Protein AF-A0A7C7VS49-F1 (afdb_monomer_lite)

Secondary structure (DSSP, 8-state):
-PPPPTTPPS-TTSS----EEEEEE-TT-SEEEEEEE-SS-BPP-EEEEE-SS-EEEEEEEE-SSSS-EEEEEEETTS-EEEEEESSSB-PPEEEES-S----

Structure (mmCIF, N/CA/C/O backbone):
data_AF-A0A7C7VS49-F1
#
_entry.id   AF-A0A7C7VS49-F1
#
loop_
_atom_site.group_PDB
_atom_site.id
_atom_site.type_symbol
_atom_site.label_atom_id
_atom_site.label_alt_id
_atom_site.label_comp_id
_atom_site.label_asym_id
_atom_site.label_entity_id
_atom_site.label_seq_id
_atom_site.pdbx_PDB_ins_code
_atom_site.Cartn_x
_atom_site.Cartn_y
_atom_site.Cartn_z
_atom_site.occupancy
_atom_site.B_iso_or_equiv
_atom_site.auth_seq_id
_atom_site.auth_comp_id
_atom_site.auth_asym_id
_atom_site.auth_atom_id
_atom_site.pdbx_PDB_model_num
ATOM 1 N N . MET A 1 1 ? 16.062 -35.228 -20.246 1.00 41.88 1 MET A N 1
ATOM 2 C CA . MET A 1 1 ? 14.637 -34.836 -20.194 1.00 41.88 1 MET A CA 1
ATOM 3 C C . MET A 1 1 ? 14.265 -34.765 -18.729 1.00 41.88 1 MET A C 1
ATOM 5 O O . MET A 1 1 ? 13.938 -35.779 -18.126 1.00 41.88 1 MET A O 1
ATOM 9 N N . THR A 1 2 ? 14.494 -33.605 -18.126 1.00 45.91 2 THR A N 1
ATOM 10 C CA . THR A 1 2 ? 14.295 -33.410 -16.690 1.00 45.91 2 THR A CA 1
ATOM 11 C C . THR A 1 2 ? 12.873 -32.912 -16.506 1.00 45.91 2 THR A C 1
ATOM 13 O O . THR A 1 2 ? 12.497 -31.889 -17.072 1.00 45.91 2 THR A O 1
ATOM 16 N N . TRP A 1 3 ? 12.071 -33.706 -15.808 1.00 44.41 3 TRP A N 1
ATOM 17 C CA . TRP A 1 3 ? 10.691 -33.394 -15.470 1.00 44.41 3 TRP A CA 1
ATOM 18 C C . TRP A 1 3 ? 10.633 -32.085 -14.677 1.00 44.41 3 TRP A C 1
ATOM 20 O O . TRP A 1 3 ? 11.247 -31.989 -13.616 1.00 44.41 3 TRP A O 1
ATOM 30 N N . LEU A 1 4 ? 9.918 -31.094 -15.214 1.00 44.78 4 LEU A N 1
ATOM 31 C CA . LEU A 1 4 ? 9.607 -29.831 -14.547 1.00 44.78 4 LEU A CA 1
ATOM 32 C C . LEU A 1 4 ? 8.751 -30.151 -13.314 1.00 44.78 4 LEU A C 1
ATOM 34 O O . LEU A 1 4 ? 7.676 -30.744 -13.453 1.00 44.78 4 LEU A O 1
ATOM 38 N N . ARG A 1 5 ? 9.240 -29.833 -12.113 1.00 53.00 5 ARG A N 1
ATOM 39 C CA . ARG A 1 5 ? 8.458 -30.006 -10.889 1.00 53.00 5 ARG A CA 1
ATOM 40 C C . ARG A 1 5 ? 7.480 -28.842 -10.796 1.00 53.00 5 ARG A C 1
ATOM 42 O O . ARG A 1 5 ? 7.854 -27.687 -10.937 1.00 53.00 5 ARG A O 1
ATOM 49 N N . LEU A 1 6 ? 6.212 -29.161 -10.559 1.00 55.69 6 LEU A N 1
ATOM 50 C CA . LEU A 1 6 ? 5.140 -28.175 -10.391 1.00 55.69 6 LEU A CA 1
ATOM 51 C C . LEU A 1 6 ? 5.306 -27.333 -9.104 1.00 55.69 6 LEU A C 1
ATOM 53 O O . LEU A 1 6 ? 4.597 -26.349 -8.929 1.00 55.69 6 LEU A O 1
ATOM 57 N N . ASP A 1 7 ? 6.262 -27.705 -8.248 1.00 64.62 7 ASP A N 1
ATOM 58 C CA . ASP A 1 7 ? 6.555 -27.077 -6.956 1.00 64.62 7 ASP A CA 1
ATOM 59 C C . ASP A 1 7 ? 7.879 -26.297 -6.946 1.00 64.62 7 ASP A C 1
ATOM 61 O O . ASP A 1 7 ? 8.385 -25.968 -5.872 1.00 64.62 7 ASP A O 1
ATOM 65 N N . ASP A 1 8 ? 8.469 -26.014 -8.111 1.00 60.19 8 ASP A N 1
ATOM 66 C CA . ASP A 1 8 ? 9.637 -25.139 -8.153 1.00 60.19 8 ASP A CA 1
ATOM 67 C C . ASP A 1 8 ? 9.184 -23.727 -7.724 1.00 60.19 8 ASP A C 1
ATOM 69 O O . ASP A 1 8 ? 8.312 -23.136 -8.379 1.00 60.19 8 ASP A O 1
ATOM 73 N N . PRO A 1 9 ? 9.702 -23.178 -6.602 1.00 57.78 9 PRO A N 1
ATOM 74 C CA . PRO A 1 9 ? 9.416 -21.799 -6.241 1.00 57.78 9 PRO A CA 1
ATOM 75 C C . PRO A 1 9 ? 9.854 -20.903 -7.406 1.00 57.78 9 PRO A C 1
ATOM 77 O O . PRO A 1 9 ? 10.771 -21.277 -8.146 1.00 57.78 9 PRO A O 1
ATOM 80 N N . PRO A 1 10 ? 9.198 -19.746 -7.620 1.00 57.97 10 PRO A N 1
ATOM 81 C CA . PRO A 1 10 ? 9.603 -18.826 -8.675 1.00 57.97 10 PRO A CA 1
ATOM 82 C C . PRO A 1 10 ? 11.119 -18.637 -8.611 1.00 57.97 10 PRO A C 1
ATOM 84 O O . PRO A 1 10 ? 11.641 -18.333 -7.542 1.00 57.97 10 PRO A O 1
ATOM 87 N N . GLN A 1 11 ? 11.797 -18.908 -9.732 1.00 56.66 11 GLN A N 1
ATOM 88 C CA . GLN A 1 11 ? 13.253 -18.923 -9.826 1.00 56.66 11 GLN A CA 1
ATOM 89 C C . GLN A 1 11 ? 13.810 -17.637 -9.209 1.00 56.66 11 GLN A C 1
ATOM 91 O O . GLN A 1 11 ? 13.666 -16.552 -9.768 1.00 56.66 11 GLN A O 1
ATOM 96 N N . GLU A 1 12 ? 14.438 -17.777 -8.047 1.00 55.50 12 GLU A N 1
ATOM 97 C CA . GLU A 1 12 ? 14.981 -16.671 -7.253 1.00 55.50 12 GLU A CA 1
ATOM 98 C C . GLU A 1 12 ? 16.209 -16.007 -7.907 1.00 55.50 12 GLU A C 1
ATOM 100 O O . GLU A 1 12 ? 16.605 -14.918 -7.506 1.00 55.50 12 GLU A O 1
ATOM 105 N N . ASP A 1 13 ? 16.700 -16.595 -9.006 1.00 55.03 13 ASP A N 1
ATOM 106 C CA . ASP A 1 13 ? 17.758 -16.070 -9.881 1.00 55.03 13 ASP A CA 1
ATOM 107 C C . ASP A 1 13 ? 17.238 -15.441 -11.193 1.00 55.03 13 ASP A C 1
ATOM 109 O O . ASP A 1 13 ? 17.997 -15.232 -12.144 1.00 55.03 13 ASP A O 1
ATOM 113 N N . ALA A 1 14 ? 15.945 -15.121 -11.295 1.00 51.75 14 ALA A N 1
ATOM 114 C CA . ALA A 1 14 ? 15.397 -14.393 -12.441 1.00 51.75 14 ALA A CA 1
ATOM 115 C C . ALA A 1 14 ? 15.617 -12.869 -12.314 1.00 51.75 14 ALA A C 1
ATOM 117 O O . ALA A 1 14 ? 14.668 -12.090 -12.270 1.00 51.75 14 ALA A O 1
ATOM 118 N N . GLY A 1 15 ? 16.889 -12.462 -12.308 1.00 48.06 15 GLY A N 1
ATOM 119 C CA . GLY A 1 15 ? 17.339 -11.080 -12.486 1.00 48.06 15 GLY A CA 1
ATOM 120 C C . GLY A 1 15 ? 17.379 -10.255 -11.202 1.00 48.06 15 GLY A C 1
ATOM 121 O O . GLY A 1 15 ? 16.432 -10.253 -10.421 1.00 48.06 15 GLY A O 1
ATOM 122 N N . ASP A 1 16 ? 18.476 -9.517 -11.012 1.00 58.03 16 ASP A N 1
ATOM 123 C CA . ASP A 1 16 ? 18.596 -8.480 -9.986 1.00 58.03 16 ASP A CA 1
ATOM 124 C C . ASP A 1 16 ? 17.291 -7.682 -9.896 1.00 58.03 16 ASP A C 1
ATOM 126 O O . ASP A 1 16 ? 16.890 -7.015 -10.859 1.00 58.03 16 ASP A O 1
ATOM 130 N N . VAL A 1 17 ? 16.614 -7.751 -8.744 1.00 56.41 17 VAL A N 1
ATOM 131 C CA . VAL A 1 17 ? 15.433 -6.929 -8.478 1.00 56.41 17 VAL A CA 1
ATOM 132 C C . VAL A 1 17 ? 15.899 -5.477 -8.489 1.00 56.41 17 VAL A C 1
ATOM 134 O O . VAL A 1 17 ? 16.399 -4.940 -7.503 1.00 56.41 17 VAL A O 1
ATOM 137 N N . THR A 1 18 ? 15.771 -4.836 -9.645 1.00 69.94 18 THR A N 1
ATOM 138 C CA . THR A 1 18 ? 16.280 -3.482 -9.892 1.00 69.94 18 THR A CA 1
ATOM 139 C C . THR A 1 18 ? 15.420 -2.435 -9.187 1.00 69.94 18 THR A C 1
ATOM 141 O O . THR A 1 18 ? 15.848 -1.295 -9.017 1.00 69.94 18 THR A O 1
ATOM 144 N N . MET A 1 19 ? 14.212 -2.816 -8.750 1.00 80.12 19 MET A N 1
ATOM 145 C CA . MET A 1 19 ? 13.273 -1.935 -8.067 1.00 80.12 19 MET A CA 1
ATOM 146 C C . MET A 1 19 ? 12.591 -2.600 -6.872 1.00 80.12 19 MET A C 1
ATOM 148 O O . MET A 1 19 ? 11.973 -3.652 -7.002 1.00 80.12 19 MET A O 1
ATOM 152 N N . THR A 1 20 ? 12.626 -1.921 -5.725 1.00 90.25 20 THR A N 1
ATOM 153 C CA . THR A 1 20 ? 11.970 -2.351 -4.478 1.00 90.25 20 THR A CA 1
ATOM 154 C C . THR A 1 20 ? 11.061 -1.241 -3.969 1.00 90.25 20 THR A C 1
ATOM 156 O O . THR A 1 20 ? 11.404 -0.065 -4.063 1.00 90.25 20 THR A O 1
ATOM 159 N N . MET A 1 21 ? 9.915 -1.594 -3.386 1.00 93.19 21 MET A N 1
ATOM 160 C CA . MET A 1 21 ? 9.011 -0.631 -2.757 1.00 93.19 21 MET A CA 1
ATOM 161 C C . MET A 1 21 ? 8.895 -0.886 -1.255 1.00 93.19 21 MET A C 1
ATOM 163 O O . MET A 1 21 ? 8.549 -1.986 -0.828 1.00 93.19 21 MET A O 1
ATOM 167 N N . LEU A 1 22 ? 9.120 0.158 -0.459 1.00 95.69 22 LEU A N 1
ATOM 168 C CA . LEU A 1 22 ? 8.793 0.176 0.964 1.00 95.69 22 LEU A CA 1
ATOM 169 C C . LEU A 1 22 ? 7.447 0.871 1.144 1.00 95.69 22 LEU A C 1
ATOM 171 O O . LEU A 1 22 ? 7.303 2.012 0.713 1.00 95.69 22 LEU A O 1
ATOM 175 N N . VAL A 1 23 ? 6.494 0.224 1.816 1.00 97.00 23 VAL A N 1
ATOM 176 C CA . VAL A 1 23 ? 5.185 0.808 2.149 1.00 97.00 23 VAL A CA 1
ATOM 177 C C . VAL A 1 23 ? 5.039 0.894 3.665 1.00 97.00 23 VAL A C 1
ATOM 179 O O . VAL A 1 23 ? 5.330 -0.065 4.376 1.00 97.00 23 VAL A O 1
ATOM 182 N N . TYR A 1 24 ? 4.610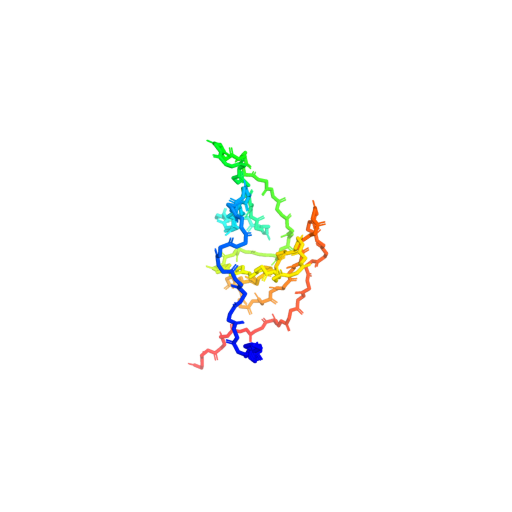 2.047 4.176 1.00 96.94 24 TYR A N 1
ATOM 183 C CA . TYR A 1 24 ? 4.61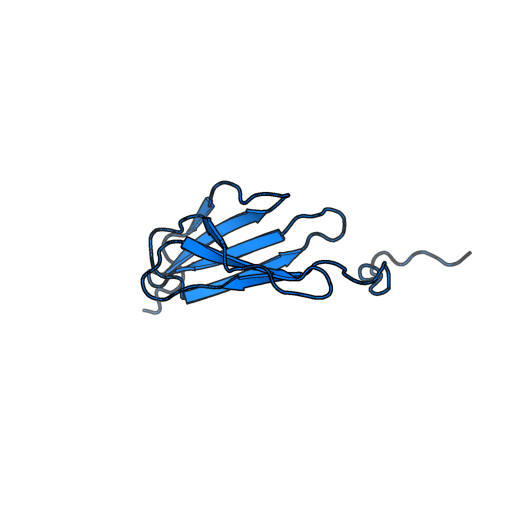5 2.335 5.609 1.00 96.94 24 TYR A CA 1
ATOM 184 C C . TYR A 1 24 ? 3.516 3.320 6.023 1.00 96.94 24 TYR A C 1
ATOM 186 O O . TYR A 1 24 ? 2.977 4.076 5.219 1.00 96.94 24 TYR A O 1
ATOM 194 N N . GLY A 1 25 ? 3.169 3.315 7.309 1.00 95.81 25 GLY A N 1
ATOM 195 C CA . GLY A 1 25 ? 2.275 4.309 7.903 1.00 95.81 25 GLY A CA 1
ATOM 196 C C . GLY A 1 25 ? 3.035 5.520 8.443 1.00 95.81 25 GLY A C 1
ATOM 197 O O . GLY A 1 25 ? 4.177 5.399 8.884 1.00 95.81 25 GLY A O 1
ATOM 198 N N . ARG A 1 26 ? 2.378 6.683 8.481 1.00 94.56 26 ARG A N 1
ATOM 199 C CA . ARG A 1 26 ? 2.851 7.866 9.217 1.00 94.56 26 ARG A CA 1
ATOM 200 C C . ARG A 1 26 ? 1.865 8.233 10.323 1.00 94.56 26 ARG A C 1
ATOM 202 O O . ARG A 1 26 ? 0.658 8.024 10.198 1.00 94.56 26 ARG A O 1
ATOM 209 N N . ARG A 1 27 ? 2.383 8.771 11.431 1.00 93.38 27 ARG A N 1
ATOM 210 C CA . ARG A 1 27 ? 1.555 9.184 12.572 1.00 93.38 27 ARG A CA 1
ATOM 211 C C . ARG A 1 27 ? 0.581 10.280 12.137 1.00 93.38 27 ARG A C 1
ATOM 213 O O . A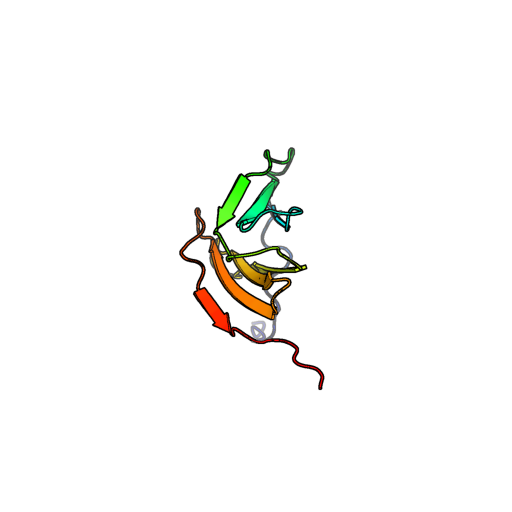RG A 1 27 ? 0.996 11.230 11.486 1.00 93.38 27 ARG A O 1
ATOM 220 N N . ASN A 1 28 ? -0.685 10.153 12.537 1.00 91.19 28 ASN A N 1
ATOM 221 C CA . ASN A 1 28 ? -1.761 11.096 12.212 1.00 91.19 28 ASN A CA 1
ATOM 222 C C . ASN A 1 28 ? -2.028 11.291 10.706 1.00 91.19 28 ASN A C 1
ATOM 224 O O . ASN A 1 28 ? -2.627 12.294 10.329 1.00 91.19 28 ASN A O 1
ATOM 228 N N . VAL A 1 29 ? -1.635 10.339 9.852 1.00 94.12 29 VAL A N 1
ATOM 229 C CA . VAL A 1 29 ? -1.977 10.359 8.424 1.00 94.12 29 VAL A CA 1
ATOM 230 C C . VAL A 1 29 ? -2.938 9.221 8.102 1.00 94.12 29 VAL A C 1
ATOM 232 O O . VAL A 1 29 ? -2.795 8.104 8.601 1.00 94.12 29 VAL A O 1
ATOM 235 N N . ALA A 1 30 ? -3.954 9.532 7.296 1.00 92.31 30 ALA A N 1
ATOM 236 C CA . ALA A 1 30 ? -4.965 8.575 6.867 1.00 92.31 30 ALA A CA 1
ATOM 237 C C . ALA A 1 30 ? -4.561 7.795 5.607 1.00 92.31 30 ALA A C 1
ATOM 239 O O . ALA A 1 30 ? -5.230 6.820 5.288 1.00 92.31 30 ALA A O 1
ATOM 240 N N . GLY A 1 31 ? -3.513 8.207 4.889 1.00 93.62 31 GLY A N 1
ATOM 241 C CA . GLY A 1 31 ? -2.911 7.466 3.781 1.00 93.62 31 GLY A CA 1
ATOM 242 C C . GLY A 1 31 ? -1.666 6.688 4.207 1.00 93.62 31 GLY A C 1
ATOM 243 O O . GLY A 1 31 ? -0.950 7.084 5.131 1.00 93.62 31 GLY A O 1
ATOM 244 N N . PHE A 1 32 ? -1.397 5.571 3.530 1.00 96.44 32 PHE A N 1
ATOM 245 C CA . PHE A 1 32 ? -0.071 4.954 3.599 1.00 96.44 32 PHE A CA 1
ATOM 246 C C . PHE A 1 32 ? 0.904 5.753 2.740 1.00 96.44 32 PHE A C 1
ATOM 248 O O . PHE A 1 32 ? 0.500 6.406 1.783 1.00 96.44 32 PHE A O 1
ATOM 255 N N . TYR A 1 33 ? 2.184 5.687 3.073 1.00 97.31 33 TYR A N 1
ATOM 256 C CA . TYR A 1 33 ? 3.266 6.233 2.268 1.00 97.31 33 TYR A CA 1
ATOM 257 C C . TYR A 1 33 ? 4.062 5.111 1.632 1.00 97.31 33 TYR A C 1
ATOM 259 O O . TYR A 1 33 ? 4.066 3.981 2.124 1.00 97.31 33 TYR A O 1
ATOM 267 N N . TYR A 1 34 ? 4.758 5.442 0.553 1.00 97.19 34 TYR A N 1
ATOM 268 C CA . TYR A 1 34 ? 5.689 4.534 -0.082 1.00 97.19 34 TYR A CA 1
ATOM 269 C C . TYR A 1 34 ? 6.917 5.258 -0.631 1.00 97.19 34 TYR A C 1
ATOM 271 O O . TYR A 1 34 ? 6.865 6.441 -0.969 1.00 97.19 34 TYR A O 1
ATOM 279 N N . SER A 1 35 ? 8.024 4.527 -0.705 1.00 97.19 35 SER A N 1
ATOM 280 C CA . SER A 1 35 ? 9.271 4.954 -1.341 1.00 97.19 35 SER A CA 1
ATOM 281 C C . SER A 1 35 ? 9.761 3.844 -2.261 1.00 97.19 35 SER A C 1
ATOM 283 O O . SER A 1 35 ? 9.583 2.662 -1.955 1.00 97.19 35 SER A O 1
ATOM 285 N N . ILE A 1 36 ? 10.363 4.224 -3.385 1.00 94.06 36 ILE A N 1
ATOM 286 C CA . ILE A 1 36 ? 10.875 3.297 -4.397 1.00 94.06 36 ILE A CA 1
ATOM 287 C C . ILE A 1 36 ? 12.399 3.370 -4.393 1.00 94.06 36 ILE A C 1
ATOM 289 O O . ILE A 1 36 ? 12.971 4.453 -4.501 1.00 94.06 36 ILE A O 1
ATOM 293 N N . TRP A 1 37 ? 13.044 2.218 -4.258 1.00 93.31 37 TRP A N 1
ATOM 294 C CA . TRP A 1 37 ? 14.463 2.034 -4.523 1.00 93.31 37 TRP A CA 1
ATOM 295 C C . TRP A 1 37 ? 14.642 1.730 -6.003 1.00 93.31 37 TRP A C 1
ATOM 297 O O . TRP A 1 37 ? 13.939 0.871 -6.530 1.00 93.31 37 TRP A O 1
ATOM 307 N N . ASN A 1 38 ? 15.574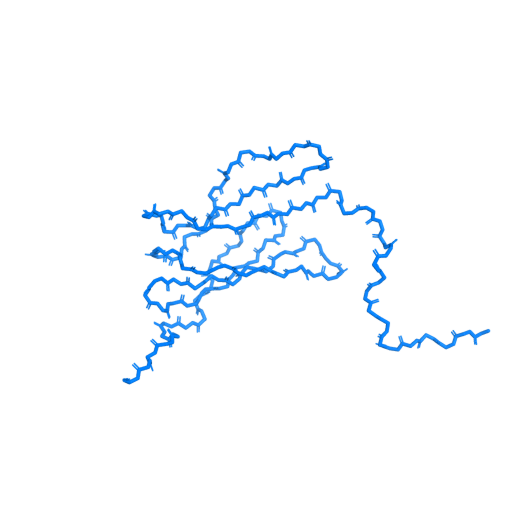 2.411 -6.661 1.00 89.62 38 ASN A N 1
ATOM 308 C CA . ASN A 1 38 ? 15.854 2.241 -8.092 1.00 89.62 38 ASN A CA 1
ATOM 309 C C . ASN A 1 38 ? 17.149 1.457 -8.384 1.00 89.62 38 ASN A C 1
ATOM 311 O O . ASN A 1 38 ? 17.639 1.502 -9.509 1.00 89.62 38 ASN A O 1
ATOM 315 N N . GLY A 1 39 ? 17.749 0.828 -7.369 1.00 88.88 39 GLY A N 1
ATOM 316 C CA . GLY A 1 39 ? 19.067 0.195 -7.471 1.00 88.88 39 GLY A CA 1
ATOM 317 C C . GLY A 1 39 ? 20.215 1.040 -6.906 1.00 88.88 39 GLY A C 1
ATOM 318 O O . GLY A 1 39 ? 21.302 0.511 -6.692 1.00 88.88 39 GLY A O 1
ATOM 319 N N . SER A 1 40 ? 20.012 2.334 -6.636 1.00 90.12 40 SER A N 1
ATOM 320 C CA . SER A 1 40 ? 21.073 3.223 -6.120 1.00 90.12 40 SER A CA 1
ATOM 321 C C . SER A 1 40 ? 20.604 4.272 -5.115 1.00 90.12 40 SER A C 1
ATOM 323 O O . SER A 1 40 ? 21.358 4.633 -4.211 1.00 90.12 40 SER A O 1
ATOM 325 N N . THR A 1 41 ? 19.378 4.777 -5.247 1.00 93.50 41 THR A N 1
ATOM 326 C CA . THR A 1 41 ? 18.795 5.764 -4.336 1.00 93.50 41 THR A CA 1
ATOM 327 C C . THR A 1 41 ? 17.331 5.456 -4.042 1.00 93.50 41 THR A C 1
ATOM 329 O O . THR A 1 41 ? 16.614 4.854 -4.846 1.00 93.50 41 THR A O 1
ATOM 332 N N . TRP A 1 42 ? 16.881 5.875 -2.859 1.00 96.62 42 TRP A N 1
ATOM 333 C CA . TRP A 1 42 ? 15.462 5.903 -2.518 1.00 96.62 42 TRP A CA 1
ATOM 334 C C . TRP A 1 42 ? 14.821 7.178 -3.063 1.00 96.62 42 TRP A C 1
ATOM 336 O O . TRP A 1 42 ? 15.411 8.256 -2.988 1.00 96.62 42 TRP A O 1
ATOM 346 N N . SER A 1 43 ? 13.590 7.065 -3.558 1.00 96.44 43 SER A N 1
ATOM 347 C CA . SER A 1 43 ? 12.739 8.221 -3.826 1.00 96.44 43 SER A CA 1
ATOM 348 C C . SER A 1 43 ? 12.355 8.942 -2.532 1.00 96.44 43 SER A C 1
ATOM 350 O O . SER A 1 43 ? 12.359 8.360 -1.441 1.00 96.44 43 SER A O 1
ATOM 352 N N . GLU A 1 44 ? 11.875 10.178 -2.664 1.00 97.62 44 GLU A N 1
ATOM 353 C CA . GLU A 1 44 ? 11.091 10.797 -1.598 1.00 97.62 44 GLU A CA 1
ATOM 354 C C . GLU A 1 44 ? 9.863 9.939 -1.245 1.00 97.62 44 GLU A C 1
ATOM 356 O O . GLU A 1 44 ? 9.394 9.107 -2.032 1.00 97.62 44 GLU A O 1
ATOM 361 N N . GLY A 1 45 ? 9.356 10.120 -0.024 1.00 96.69 45 GLY A N 1
ATOM 362 C CA . GLY A 1 45 ? 8.153 9.436 0.435 1.00 96.69 45 GLY A CA 1
ATOM 363 C C . GLY A 1 45 ? 6.908 10.023 -0.219 1.00 96.69 45 GLY A C 1
ATOM 364 O O . GLY A 1 45 ? 6.524 11.146 0.098 1.00 96.69 45 GLY A O 1
ATOM 365 N N . MET A 1 46 ? 6.254 9.236 -1.064 1.00 96.62 46 MET A N 1
ATOM 366 C CA . MET A 1 46 ? 5.007 9.588 -1.738 1.00 96.62 46 MET A CA 1
ATOM 367 C C . MET A 1 46 ? 3.809 9.089 -0.938 1.00 96.62 46 MET A C 1
ATOM 369 O O . MET A 1 46 ? 3.852 8.005 -0.352 1.00 96.62 46 MET A O 1
ATOM 373 N N . GLU A 1 47 ? 2.728 9.864 -0.918 1.00 95.00 47 GLU A N 1
ATOM 374 C CA . GLU A 1 47 ? 1.472 9.403 -0.334 1.00 95.00 47 GLU A CA 1
ATOM 375 C C . GLU A 1 47 ? 0.761 8.466 -1.315 1.00 95.00 47 GLU A C 1
ATOM 377 O O . GLU A 1 47 ? 0.610 8.758 -2.501 1.00 95.00 47 GLU A O 1
ATOM 382 N N . GLY A 1 48 ? 0.358 7.307 -0.813 1.00 93.69 48 GLY A N 1
ATOM 383 C CA . GLY A 1 48 ? -0.495 6.365 -1.510 1.00 93.69 48 GLY A CA 1
ATOM 384 C C . GLY A 1 48 ? -1.964 6.715 -1.313 1.00 93.69 48 GLY A C 1
ATOM 385 O O . GLY A 1 48 ? -2.394 7.855 -1.475 1.00 93.69 48 GLY A O 1
ATOM 386 N N . ARG A 1 49 ? -2.777 5.711 -0.986 1.00 95.06 49 ARG A N 1
ATOM 387 C CA . ARG A 1 49 ? -4.232 5.879 -0.918 1.00 95.06 49 ARG A CA 1
ATOM 388 C C . ARG A 1 49 ? -4.728 5.990 0.509 1.00 95.06 49 ARG A C 1
ATOM 390 O O . ARG A 1 49 ? -4.209 5.361 1.430 1.00 95.06 49 ARG A O 1
ATOM 397 N N . ASN A 1 50 ? -5.786 6.779 0.664 1.00 93.31 50 ASN A N 1
ATOM 398 C CA . ASN A 1 50 ? -6.453 6.987 1.937 1.00 93.31 50 ASN A CA 1
ATOM 399 C C . ASN A 1 50 ? -7.123 5.683 2.414 1.00 93.31 50 ASN A C 1
ATOM 401 O O . ASN A 1 50 ? -7.817 5.007 1.655 1.00 93.31 50 ASN A O 1
ATOM 405 N N . VAL A 1 51 ? -6.911 5.342 3.683 1.00 93.00 51 VAL A N 1
ATOM 406 C CA . VAL A 1 51 ? -7.482 4.193 4.403 1.00 93.00 51 VAL A CA 1
ATOM 407 C C . VAL A 1 51 ? -8.287 4.649 5.626 1.00 93.00 51 VAL A C 1
ATOM 409 O O . VAL A 1 51 ? -8.441 3.943 6.623 1.00 93.00 51 VAL A O 1
ATOM 412 N N . SER A 1 52 ? -8.866 5.846 5.554 1.00 89.19 52 SER A N 1
ATOM 413 C CA . SER A 1 52 ? -9.774 6.509 6.503 1.00 89.19 52 SER A CA 1
ATOM 414 C C . SER A 1 52 ? -9.204 6.937 7.859 1.00 89.19 52 SER A C 1
ATOM 416 O O . SER A 1 52 ? -9.820 7.762 8.532 1.00 89.19 52 SER A O 1
ATOM 418 N N . THR A 1 53 ? -8.102 6.352 8.328 1.00 92.06 53 THR A N 1
ATOM 419 C CA . THR A 1 53 ? -7.575 6.594 9.680 1.00 92.06 53 THR A CA 1
ATOM 420 C C . THR A 1 53 ? -6.145 6.070 9.820 1.00 92.06 53 THR A C 1
ATOM 422 O O . THR A 1 53 ? -5.571 5.608 8.838 1.00 92.06 53 THR A O 1
ATOM 425 N N . GLN A 1 54 ? -5.561 6.156 11.019 1.00 94.75 54 GLN A N 1
ATOM 426 C CA . GLN A 1 54 ? -4.149 5.875 11.220 1.00 94.75 54 GLN A CA 1
ATOM 427 C C . GLN A 1 54 ? -3.832 4.401 10.964 1.00 94.75 54 GLN A C 1
ATOM 429 O O . GLN A 1 54 ? -4.543 3.489 11.390 1.00 94.75 54 GLN A O 1
ATOM 434 N N . ILE A 1 55 ? -2.720 4.178 10.279 1.00 95.19 55 ILE A N 1
ATOM 435 C CA . ILE A 1 55 ? -2.218 2.849 9.961 1.00 95.19 55 ILE A CA 1
ATOM 436 C C . ILE A 1 55 ? -1.533 2.249 11.181 1.00 95.19 55 ILE A C 1
ATOM 438 O O . ILE A 1 55 ? -0.736 2.908 11.848 1.00 95.19 55 ILE A O 1
ATOM 442 N N . ARG A 1 56 ? -1.839 0.978 11.445 1.00 94.12 56 ARG A N 1
ATOM 443 C CA . ARG A 1 56 ? -1.194 0.178 12.485 1.00 94.12 56 ARG A CA 1
ATOM 444 C C . ARG A 1 56 ? -0.251 -0.866 11.898 1.00 94.12 56 ARG A C 1
ATOM 446 O O . ARG A 1 56 ? 0.843 -1.025 12.418 1.00 94.12 56 ARG A O 1
ATOM 453 N N . TRP A 1 57 ? -0.664 -1.537 10.824 1.00 94.44 57 TRP A N 1
ATOM 454 C CA . TRP A 1 57 ? 0.159 -2.523 10.122 1.00 94.44 57 TRP A CA 1
ATOM 455 C C . TRP A 1 57 ? -0.004 -2.390 8.613 1.00 94.44 57 TRP A C 1
ATOM 457 O O . TRP A 1 57 ? -1.100 -2.096 8.131 1.00 94.44 57 TRP A O 1
ATOM 467 N N . VAL A 1 58 ? 1.080 -2.648 7.886 1.00 95.75 58 VAL A N 1
ATOM 468 C CA . VAL A 1 58 ? 1.087 -2.797 6.429 1.00 95.75 58 VAL A CA 1
ATOM 469 C C . VAL A 1 58 ? 1.836 -4.075 6.091 1.00 95.75 58 VAL A C 1
ATOM 471 O O . VAL A 1 58 ? 2.876 -4.351 6.684 1.00 95.75 58 VAL A O 1
ATOM 474 N N . VAL A 1 59 ? 1.302 -4.841 5.148 1.00 96.06 59 VAL A N 1
ATOM 475 C CA . VAL A 1 59 ? 1.964 -6.003 4.552 1.00 96.06 59 VAL A CA 1
ATOM 476 C C . VAL A 1 59 ? 1.876 -5.862 3.042 1.00 96.06 59 VAL A C 1
ATOM 478 O O . VAL A 1 59 ? 0.828 -5.471 2.526 1.00 96.06 59 VAL A O 1
ATOM 481 N N . THR A 1 60 ? 2.958 -6.178 2.340 1.00 95.62 60 THR A N 1
ATOM 482 C CA . THR A 1 60 ? 3.006 -6.178 0.878 1.00 95.62 60 THR A CA 1
ATOM 483 C C . THR A 1 60 ? 3.322 -7.564 0.337 1.00 95.62 60 THR A C 1
ATOM 485 O O . THR A 1 60 ? 4.050 -8.336 0.958 1.00 95.62 60 THR A O 1
ATOM 488 N N . ALA A 1 61 ? 2.769 -7.870 -0.832 1.00 93.19 61 ALA A N 1
ATOM 489 C CA . ALA A 1 61 ? 3.100 -9.054 -1.611 1.00 93.19 61 ALA A CA 1
ATOM 490 C C . ALA A 1 61 ? 3.246 -8.663 -3.084 1.00 93.19 61 ALA A C 1
ATOM 492 O O . ALA A 1 61 ? 2.459 -7.863 -3.593 1.00 93.19 61 ALA A O 1
ATOM 493 N N . THR A 1 62 ? 4.246 -9.216 -3.761 1.00 89.25 62 THR A N 1
ATOM 494 C CA . THR A 1 62 ? 4.454 -9.048 -5.202 1.00 89.25 62 THR A CA 1
ATOM 495 C C . THR A 1 62 ? 3.818 -10.202 -5.964 1.00 89.25 62 THR A C 1
ATOM 497 O O . THR A 1 62 ? 3.702 -11.320 -5.458 1.00 89.25 62 THR A O 1
ATOM 500 N N . THR A 1 63 ? 3.396 -9.946 -7.199 1.00 82.44 63 THR A N 1
ATOM 501 C CA . THR A 1 63 ? 3.005 -11.023 -8.115 1.00 82.44 63 THR A CA 1
ATOM 502 C C . THR A 1 63 ? 4.227 -11.569 -8.857 1.00 82.44 63 THR A C 1
ATOM 504 O O . THR A 1 63 ? 5.038 -10.774 -9.322 1.00 82.44 63 THR A O 1
ATOM 507 N N . PRO A 1 64 ? 4.352 -12.894 -9.052 1.00 76.88 64 PRO A N 1
ATOM 508 C CA . PRO A 1 64 ? 5.532 -13.486 -9.690 1.00 76.88 64 PRO A CA 1
ATOM 509 C C . PRO A 1 64 ? 5.633 -13.199 -11.196 1.00 76.88 64 PRO A C 1
ATOM 511 O O . PRO A 1 64 ? 6.712 -13.277 -11.766 1.00 76.88 64 PRO A O 1
ATOM 514 N N . ASN A 1 65 ? 4.516 -12.886 -11.858 1.00 81.56 65 ASN A N 1
ATOM 515 C CA . ASN A 1 65 ? 4.426 -12.764 -13.318 1.00 81.56 65 ASN A CA 1
ATOM 516 C C . ASN A 1 65 ? 3.964 -11.384 -13.810 1.00 81.56 65 ASN A C 1
ATOM 518 O O 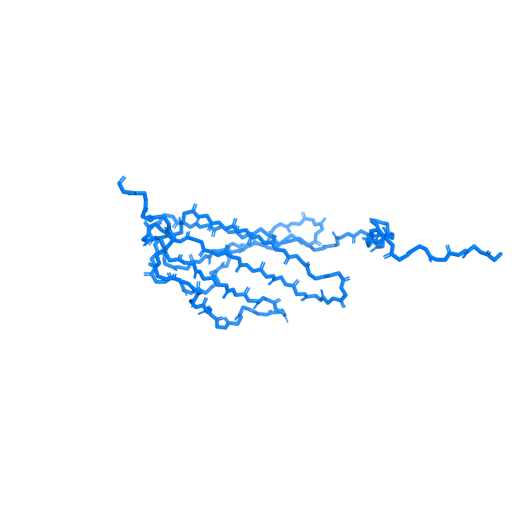. ASN A 1 65 ? 3.760 -11.195 -15.009 1.00 81.56 65 ASN A O 1
ATOM 522 N N . ARG A 1 66 ? 3.749 -10.430 -12.901 1.00 78.62 66 ARG A N 1
ATOM 523 C CA . ARG A 1 66 ? 3.298 -9.071 -13.220 1.00 78.62 66 ARG A CA 1
ATOM 524 C C . ARG A 1 66 ? 4.029 -8.070 -12.333 1.00 78.62 66 ARG A C 1
ATOM 526 O O . ARG A 1 66 ? 4.418 -8.391 -11.214 1.00 78.62 66 ARG A O 1
ATOM 533 N N . LEU A 1 67 ? 4.190 -6.844 -12.823 1.00 84.00 67 LEU A N 1
ATOM 534 C CA . LEU A 1 67 ? 4.717 -5.729 -12.033 1.00 84.00 67 LEU A CA 1
ATOM 535 C C . LEU A 1 67 ? 3.601 -5.138 -11.162 1.00 84.00 67 LEU A C 1
ATOM 537 O O . LEU A 1 67 ? 3.205 -3.985 -11.326 1.00 84.00 67 LEU A O 1
ATOM 541 N N . GLU A 1 68 ? 3.064 -5.966 -10.267 1.00 90.69 68 GLU A N 1
ATOM 542 C CA . GLU A 1 68 ? 2.004 -5.593 -9.338 1.00 90.69 68 GLU A CA 1
ATOM 543 C C . GLU A 1 68 ? 2.434 -5.812 -7.886 1.00 90.69 68 GLU A C 1
ATOM 545 O O . GLU A 1 68 ? 3.108 -6.790 -7.548 1.00 90.69 68 GLU A O 1
ATOM 550 N N . ILE A 1 69 ? 2.000 -4.899 -7.015 1.00 93.06 69 ILE A N 1
ATOM 551 C CA . ILE A 1 69 ? 2.178 -4.999 -5.564 1.00 93.06 69 ILE A CA 1
ATOM 552 C C . ILE A 1 69 ? 0.806 -4.923 -4.913 1.00 93.06 69 ILE A C 1
ATOM 554 O O . ILE A 1 69 ? 0.068 -3.959 -5.104 1.00 93.06 69 ILE A O 1
ATOM 558 N N . ILE A 1 70 ? 0.479 -5.920 -4.104 1.00 95.06 70 ILE A N 1
ATOM 559 C CA . ILE A 1 70 ? -0.719 -5.934 -3.272 1.00 95.06 70 ILE A CA 1
ATOM 560 C C . ILE A 1 70 ? -0.322 -5.436 -1.886 1.00 95.06 70 ILE A C 1
ATOM 562 O O . ILE A 1 70 ? 0.601 -5.974 -1.280 1.00 95.06 70 ILE A O 1
ATOM 566 N N . ALA A 1 71 ? -1.024 -4.430 -1.371 1.00 96.38 71 ALA A N 1
ATOM 567 C CA . ALA A 1 71 ? -0.842 -3.905 -0.024 1.00 96.38 71 ALA A CA 1
ATOM 568 C C . ALA A 1 71 ? -2.075 -4.198 0.836 1.00 96.38 71 ALA A C 1
ATOM 570 O O . ALA A 1 71 ? -3.179 -3.753 0.523 1.00 96.38 71 ALA A O 1
ATOM 571 N N . GLY A 1 72 ? -1.878 -4.913 1.942 1.00 96.69 72 GLY A N 1
ATOM 572 C CA . GLY A 1 72 ? -2.850 -5.061 3.018 1.00 96.69 72 GLY A CA 1
ATOM 573 C C . GLY A 1 72 ? -2.565 -4.050 4.124 1.00 96.69 72 GLY A C 1
ATOM 574 O O . GLY A 1 72 ? -1.462 -4.020 4.666 1.00 96.69 72 GLY A O 1
ATOM 575 N N . VAL A 1 73 ? -3.552 -3.228 4.476 1.00 96.50 73 VAL A N 1
ATOM 576 C CA . VAL A 1 73 ? -3.403 -2.142 5.452 1.00 96.50 73 VAL A CA 1
ATOM 577 C C . VAL A 1 73 ? -4.412 -2.309 6.580 1.00 96.50 73 VAL A C 1
ATOM 579 O O . VAL A 1 73 ? -5.619 -2.179 6.372 1.00 96.50 73 VAL A O 1
ATOM 582 N N . LEU A 1 74 ? -3.920 -2.570 7.791 1.00 95.19 74 LEU A N 1
ATOM 583 C CA . LEU A 1 74 ? -4.734 -2.621 9.002 1.00 95.19 74 LEU A CA 1
ATOM 584 C C . LEU A 1 74 ? -4.636 -1.291 9.740 1.00 95.19 74 LEU A C 1
ATOM 586 O O . LEU A 1 74 ? -3.550 -0.845 10.121 1.00 95.19 74 LEU A O 1
ATOM 590 N N . THR A 1 75 ? -5.785 -0.680 9.989 1.00 94.31 75 THR A N 1
ATOM 591 C CA . THR A 1 75 ? -5.862 0.584 10.711 1.00 94.31 75 THR A CA 1
ATOM 592 C C . THR A 1 75 ? -6.010 0.399 12.218 1.00 94.31 75 THR A C 1
ATOM 594 O O . THR A 1 75 ? -6.387 -0.665 12.714 1.00 94.31 75 THR A O 1
ATOM 597 N N . ASP A 1 76 ? -5.757 1.465 12.970 1.00 92.62 76 ASP A N 1
ATOM 598 C CA . ASP A 1 76 ? -5.927 1.522 14.422 1.00 92.62 76 ASP A CA 1
ATOM 599 C C . ASP A 1 76 ? -7.378 1.328 14.900 1.00 92.62 76 ASP A C 1
ATOM 601 O O . ASP A 1 76 ? -7.597 0.962 16.054 1.00 92.62 76 ASP A O 1
ATOM 605 N N . ARG A 1 77 ? -8.356 1.494 14.002 1.00 92.06 77 ARG A N 1
ATOM 606 C CA . ARG A 1 77 ? -9.781 1.198 14.222 1.00 92.06 77 ARG A CA 1
ATOM 607 C C . ARG A 1 77 ? -10.181 -0.230 13.842 1.00 92.06 77 ARG A C 1
ATOM 609 O O . ARG A 1 77 ? -11.373 -0.534 13.818 1.00 92.06 77 ARG A O 1
ATOM 616 N N . GLY A 1 78 ? -9.218 -1.094 13.518 1.00 92.50 78 GLY A N 1
ATOM 617 C CA . GLY A 1 78 ? -9.472 -2.485 13.138 1.00 92.50 78 GLY A CA 1
ATOM 618 C C . GLY A 1 78 ? -10.099 -2.637 11.751 1.00 92.50 78 GLY A C 1
ATOM 619 O O . GLY A 1 78 ? -10.796 -3.622 11.505 1.00 92.50 78 GLY A O 1
ATOM 620 N N . ARG A 1 79 ? -9.900 -1.663 10.850 1.00 93.69 79 ARG A N 1
ATOM 621 C CA . ARG A 1 79 ? -10.337 -1.766 9.450 1.00 93.69 79 ARG A CA 1
ATOM 622 C C . ARG A 1 79 ? -9.205 -2.343 8.612 1.00 93.69 79 ARG A C 1
ATOM 624 O O . ARG A 1 79 ? -8.091 -1.836 8.695 1.00 93.69 79 ARG A O 1
ATOM 631 N N . LEU A 1 80 ? -9.492 -3.373 7.823 1.00 95.31 80 LEU A N 1
ATOM 632 C CA . LEU A 1 80 ? -8.541 -3.931 6.863 1.00 95.31 80 LEU A CA 1
ATOM 633 C C . LEU A 1 80 ? -8.898 -3.433 5.471 1.00 95.31 80 LEU A C 1
ATOM 635 O O . LEU A 1 80 ? -10.021 -3.657 5.016 1.00 95.31 80 LEU A O 1
ATOM 639 N N . TYR A 1 81 ? -7.940 -2.793 4.817 1.00 96.81 81 TYR A N 1
ATOM 640 C CA . TYR A 1 81 ? -8.020 -2.406 3.417 1.00 96.81 81 TYR A CA 1
ATOM 641 C C . TYR A 1 81 ? -7.043 -3.228 2.586 1.00 96.81 81 TYR A C 1
ATOM 643 O O . TYR A 1 81 ? -5.993 -3.630 3.090 1.00 96.81 81 TYR A O 1
ATOM 651 N N . VAL A 1 82 ? -7.375 -3.433 1.316 1.00 96.75 82 VAL A N 1
ATOM 652 C CA . VAL A 1 82 ? -6.457 -3.950 0.300 1.00 96.75 82 VAL A CA 1
ATOM 653 C C . VAL A 1 82 ? -6.380 -2.950 -0.846 1.00 96.75 82 VAL A C 1
ATOM 655 O O . VAL A 1 82 ? -7.380 -2.336 -1.211 1.00 96.75 82 VAL A O 1
ATOM 658 N N . ASN A 1 83 ? -5.187 -2.760 -1.396 1.00 96.56 83 ASN A N 1
ATOM 659 C CA . ASN A 1 83 ? -4.966 -1.946 -2.584 1.00 96.56 83 ASN A CA 1
ATOM 660 C C . ASN A 1 83 ? -3.921 -2.619 -3.484 1.00 96.56 83 ASN A C 1
ATOM 662 O O . ASN A 1 83 ? -3.072 -3.363 -2.992 1.00 96.56 83 ASN A O 1
ATOM 666 N N . VAL A 1 84 ? -3.988 -2.362 -4.786 1.00 95.56 84 VAL A N 1
ATOM 667 C CA . VAL A 1 84 ? -3.068 -2.901 -5.787 1.00 95.56 84 VAL A CA 1
ATOM 668 C C . VAL A 1 84 ? -2.362 -1.744 -6.483 1.00 95.56 84 VAL A C 1
ATOM 670 O O . VAL A 1 84 ? -2.999 -0.781 -6.915 1.00 95.56 84 VAL A O 1
ATOM 673 N N . TRP A 1 85 ? -1.042 -1.843 -6.581 1.00 95.00 85 TRP A N 1
ATOM 674 C CA . TRP A 1 85 ? -0.205 -0.969 -7.388 1.00 95.00 85 TRP A CA 1
ATOM 675 C C . TRP A 1 85 ? 0.177 -1.673 -8.685 1.00 95.00 85 TRP A C 1
ATOM 677 O O . TRP A 1 85 ? 0.625 -2.813 -8.633 1.00 95.00 85 TRP A O 1
ATOM 687 N N . ASN A 1 86 ? 0.039 -0.995 -9.823 1.00 91.94 86 ASN A N 1
ATOM 688 C CA . ASN A 1 86 ? 0.433 -1.480 -11.155 1.00 91.94 86 ASN A CA 1
ATOM 689 C C . ASN A 1 86 ? 1.078 -0.363 -12.007 1.00 91.94 86 ASN A C 1
ATOM 691 O O . ASN A 1 86 ? 0.788 -0.208 -13.191 1.00 91.94 86 ASN A O 1
ATOM 695 N N . GLY A 1 87 ? 1.890 0.484 -11.369 1.00 90.75 87 GLY A N 1
ATOM 696 C CA . GLY A 1 87 ? 2.340 1.784 -11.889 1.00 90.75 87 GLY A CA 1
ATOM 697 C C . GLY A 1 87 ? 1.693 2.964 -11.155 1.00 90.75 87 GLY A C 1
ATOM 698 O O . GLY A 1 87 ? 2.296 4.023 -11.005 1.00 90.75 87 GLY A O 1
ATOM 699 N N . SER A 1 88 ? 0.495 2.760 -10.608 1.00 92.06 88 SER A N 1
ATOM 700 C CA . SER A 1 88 ? -0.158 3.675 -9.668 1.00 92.06 88 SER A CA 1
ATOM 701 C C . SER A 1 88 ? -1.011 2.888 -8.676 1.00 92.06 88 SER A C 1
ATOM 703 O O . SER A 1 88 ? -1.396 1.756 -8.958 1.00 92.06 88 SER A O 1
ATOM 705 N N . TRP A 1 89 ? -1.306 3.466 -7.510 1.00 95.50 89 TRP A N 1
ATOM 706 C CA . TRP A 1 89 ? -2.227 2.841 -6.558 1.00 95.50 89 TRP A CA 1
ATOM 707 C C . TRP A 1 89 ? -3.673 2.971 -7.036 1.00 95.50 89 TRP A C 1
ATOM 709 O O . TRP A 1 89 ? -4.142 4.087 -7.296 1.00 95.50 89 TRP A O 1
ATOM 719 N N . GLY A 1 90 ? -4.393 1.853 -7.081 1.00 95.12 90 GLY A N 1
ATOM 720 C CA . GLY A 1 90 ? -5.826 1.809 -7.368 1.00 95.12 90 GLY A CA 1
ATOM 721 C C . GLY A 1 90 ? -6.700 2.333 -6.222 1.00 95.12 90 GLY A C 1
ATOM 722 O O . GLY A 1 90 ? -6.242 3.028 -5.311 1.00 95.12 90 GLY A O 1
ATOM 723 N N . THR A 1 91 ? -7.991 2.012 -6.255 1.00 94.25 91 THR A N 1
ATOM 724 C CA . THR A 1 91 ? -8.913 2.314 -5.150 1.00 94.25 91 THR A CA 1
ATOM 725 C C . THR A 1 91 ? -8.634 1.389 -3.965 1.00 94.25 91 THR A C 1
ATOM 727 O O . THR A 1 91 ? -8.396 0.198 -4.144 1.00 94.25 91 THR A O 1
ATOM 730 N N . SER A 1 92 ? -8.636 1.934 -2.744 1.00 95.50 92 SER A N 1
ATOM 731 C CA . SER A 1 92 ? -8.519 1.113 -1.534 1.00 95.50 92 SER A CA 1
ATOM 732 C C . SER A 1 92 ? -9.847 0.420 -1.252 1.00 95.50 92 SER A C 1
ATOM 734 O O . SER A 1 92 ? -10.828 1.080 -0.909 1.00 95.50 92 SER A O 1
ATOM 736 N N . GLU A 1 93 ? -9.852 -0.905 -1.311 1.00 96.62 93 GLU A N 1
ATOM 737 C CA . GLU A 1 93 ? -11.027 -1.720 -1.030 1.00 96.62 93 GLU A CA 1
ATOM 738 C C . GLU A 1 93 ? -11.079 -2.089 0.451 1.00 96.62 93 GLU A C 1
ATOM 740 O O . GLU A 1 93 ? -10.111 -2.593 1.025 1.00 96.62 93 GLU A O 1
ATOM 745 N N . LEU A 1 94 ? -12.216 -1.834 1.096 1.00 95.56 94 LEU A N 1
ATOM 746 C CA . LEU A 1 94 ? -12.432 -2.194 2.494 1.00 95.56 94 LEU A CA 1
ATOM 747 C C . LEU A 1 94 ? -12.824 -3.669 2.590 1.00 95.56 94 LEU A C 1
ATOM 749 O O . LEU A 1 94 ? -13.951 -4.038 2.275 1.00 95.56 94 LEU A O 1
ATOM 753 N N . VAL A 1 95 ? -11.927 -4.495 3.119 1.00 95.62 95 VAL A N 1
ATOM 754 C CA . VAL A 1 95 ? -12.171 -5.929 3.320 1.00 95.62 95 VAL A CA 1
ATOM 755 C C . VAL A 1 95 ? -13.033 -6.172 4.555 1.00 95.62 95 VAL A C 1
ATOM 757 O O . VAL A 1 95 ? -13.965 -6.971 4.536 1.00 95.62 95 VAL A O 1
ATOM 760 N N . THR A 1 96 ? -12.748 -5.482 5.663 1.00 92.12 96 THR A N 1
ATOM 761 C CA . THR A 1 96 ? -13.566 -5.595 6.880 1.00 92.12 96 THR A CA 1
ATOM 762 C C . THR A 1 96 ? -13.471 -4.364 7.762 1.00 92.12 96 THR A C 1
ATOM 764 O O . THR A 1 96 ? -12.452 -3.678 7.815 1.00 92.12 96 THR A O 1
ATOM 767 N N . LYS A 1 97 ? -14.546 -4.107 8.510 1.00 89.62 97 LYS A N 1
ATOM 768 C CA . LYS A 1 97 ? -14.638 -3.002 9.473 1.00 89.62 97 LYS A CA 1
ATOM 769 C C . LYS A 1 97 ? -14.158 -3.376 10.875 1.00 89.62 97 LYS A C 1
ATOM 771 O O . LYS A 1 97 ? -14.096 -2.485 11.721 1.00 89.62 97 LYS A O 1
ATOM 776 N N . ARG A 1 98 ? -13.934 -4.667 11.152 1.00 79.06 98 ARG A N 1
ATOM 777 C CA . ARG A 1 98 ? -13.659 -5.177 12.504 1.00 79.06 98 ARG A CA 1
ATOM 778 C C . ARG A 1 98 ? -12.784 -6.431 12.471 1.00 79.06 98 ARG A C 1
ATOM 780 O O . ARG A 1 98 ? -13.282 -7.543 12.604 1.00 79.06 98 ARG A O 1
ATOM 787 N N . ILE A 1 99 ? -11.478 -6.241 12.357 1.00 73.94 99 ILE A N 1
ATOM 788 C CA . ILE A 1 99 ? -10.483 -7.237 12.756 1.00 73.94 99 ILE A CA 1
ATOM 789 C C . ILE A 1 99 ? -10.006 -6.875 14.172 1.00 73.94 99 ILE A C 1
ATOM 791 O O . ILE A 1 99 ? -9.708 -5.718 14.456 1.00 73.94 99 ILE A O 1
ATOM 795 N N . PHE A 1 100 ? -10.019 -7.867 15.070 1.00 60.09 100 PHE A N 1
ATOM 796 C CA . PHE A 1 100 ? -9.801 -7.762 16.524 1.00 60.09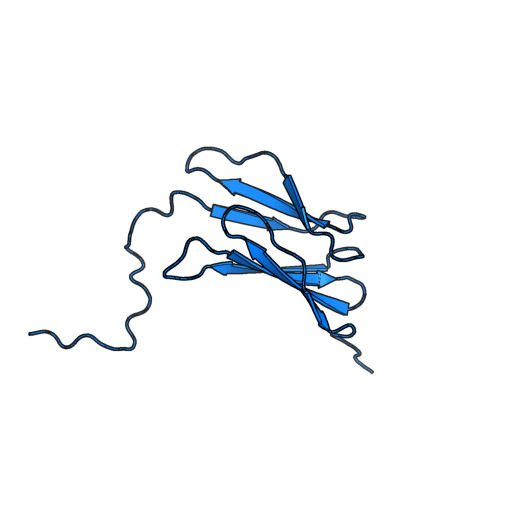 100 PHE A CA 1
ATOM 797 C C . PHE A 1 100 ? -10.897 -7.031 17.327 1.00 60.09 100 PHE A C 1
ATOM 799 O O . PHE A 1 100 ? -10.692 -5.952 17.874 1.00 60.09 100 PHE A O 1
ATOM 806 N N . LYS A 1 101 ? -12.041 -7.694 17.535 1.00 53.16 101 LYS A N 1
ATOM 807 C CA . LYS A 1 101 ? -12.684 -7.653 18.859 1.00 53.16 101 LYS A CA 1
ATOM 808 C C . LYS A 1 101 ? -12.194 -8.879 19.627 1.00 53.16 101 LYS A C 1
ATOM 810 O O . LYS A 1 101 ? -12.779 -9.949 19.489 1.00 53.16 101 LYS A O 1
ATOM 815 N N . ARG A 1 102 ? -11.114 -8.754 20.403 1.00 51.75 102 ARG A N 1
ATOM 816 C CA . ARG A 1 102 ? -11.007 -9.636 21.572 1.00 51.75 102 ARG A CA 1
ATOM 817 C C . ARG A 1 102 ? -12.061 -9.136 22.561 1.00 51.75 102 ARG A C 1
ATOM 819 O O . ARG A 1 102 ? -12.176 -7.925 22.749 1.00 51.75 102 ARG A O 1
ATOM 826 N N . ARG A 1 103 ? -12.914 -10.067 22.995 1.00 54.75 103 ARG A N 1
ATOM 827 C CA . ARG A 1 103 ? -13.902 -9.859 24.057 1.00 54.75 103 ARG A CA 1
ATOM 828 C C . ARG A 1 103 ? -13.215 -9.359 25.319 1.00 54.75 103 ARG A C 1
ATOM 830 O O . ARG A 1 103 ? -12.051 -9.769 25.523 1.00 54.75 103 ARG A O 1
#

Foldseek 3Di:
DDDDDPPDDLPPPPDDPQKDKDWAWDPFDQFIWIWMHRNDDIDPIDTADGNPAGWDDKDWDADSPARKIWIWTAHPQRWTWIWMDRPGIDHIHTPDRHDDPPD

pLDDT: mean 84.59, std 16.6, range [41.88, 97.62]

Radius of gyration: 16.67 Å; chains: 1; bounding box: 36×46×44 Å

Sequence (103 aa):
MTWLRLDDPPQEDAGDVTMTMLVYGRRNVAGFYYSIWNGSTWSEGMEGRNVSTQIRWVVTATTPNRLEIIAGVLTDRGRLYVNVWNGSWGTSELVTKRIFKRR